Protein AF-A0A7S2ABU2-F1 (afdb_monomer_lite)

Radius of gyration: 19.81 Å; chains: 1; bounding box: 42×40×52 Å

Sequence (106 aa):
ARGWAKDFAKQFGGLKAVSEFSVGTFDQALGACTDPSVVAAVLDEQVAAFTGSSIEPFFWSWRMPYGPIFEPGWSLKHVMGKEVAKAPIPCLPPLTEAGSRAAAHV

Secondary structure (DSSP, 8-state):
--HHHHHHHHH--S-EEEEEE-S--TT-HHHHHH-HHHHHHHHHHHHHHHHTTTEEEEES-S--TT-TTTHHHH-HHHHTT-PPPPP----PPPBPTTSPBPP---

pLDDT: mean 80.72, std 14.12, range [41.09, 97.12]

Foldseek 3Di:
DDDPLQVVLVVDPDQAEDQEDWQDDPVPLVCLQPPLVSRVVSVVVVCCSQVVSNYHYDYQDCADPPPDSCRSTRHVCVSVVNDDPPPPPPPFADQDPVRDTDDDDD

Organism: NCBI:txid327968

Structure (mmCIF, N/CA/C/O backbone):
data_AF-A0A7S2AB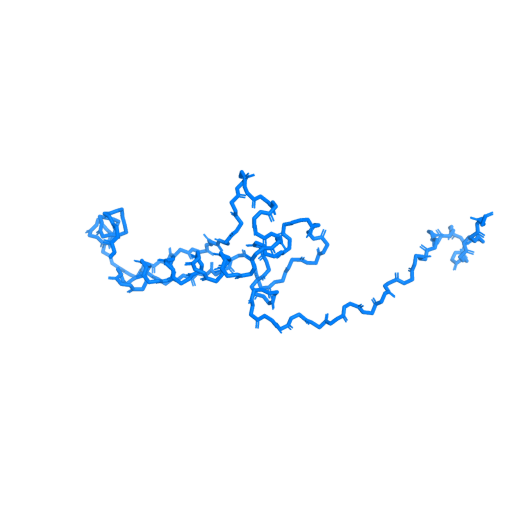U2-F1
#
_entry.id   AF-A0A7S2ABU2-F1
#
loop_
_atom_site.group_PDB
_atom_site.id
_atom_site.type_symbol
_atom_site.label_atom_id
_atom_site.label_alt_id
_atom_site.label_comp_id
_atom_site.label_asym_id
_atom_site.label_entity_id
_atom_site.label_seq_id
_atom_site.pdbx_PDB_ins_code
_atom_site.Cartn_x
_atom_site.Cartn_y
_atom_site.Cartn_z
_atom_site.occupancy
_atom_site.B_iso_or_equiv
_atom_site.auth_seq_id
_atom_site.auth_comp_id
_atom_site.auth_asym_id
_atom_site.auth_atom_id
_atom_site.pdbx_PDB_model_num
ATOM 1 N N . ALA A 1 1 ? -10.022 -11.379 11.161 1.00 50.22 1 ALA A N 1
ATOM 2 C CA . ALA A 1 1 ? -9.209 -10.241 11.647 1.00 50.22 1 ALA A CA 1
ATOM 3 C C . ALA A 1 1 ? -8.269 -10.690 12.771 1.00 50.22 1 ALA A C 1
ATOM 5 O O . ALA A 1 1 ? -8.748 -11.185 13.794 1.00 50.22 1 ALA A O 1
ATOM 6 N N . ARG A 1 2 ? -6.952 -10.582 12.527 1.00 59.03 2 ARG A N 1
ATOM 7 C CA . ARG A 1 2 ? -5.840 -10.943 13.434 1.00 59.03 2 ARG A CA 1
ATOM 8 C C . ARG A 1 2 ? -5.876 -10.086 14.718 1.00 59.03 2 ARG A C 1
ATOM 10 O O . ARG A 1 2 ? -6.501 -9.030 14.720 1.00 59.03 2 ARG A O 1
ATOM 17 N N . GLY A 1 3 ? -5.235 -10.543 15.799 1.00 80.00 3 GLY A N 1
ATOM 18 C CA . GLY A 1 3 ? -5.386 -9.977 17.155 1.00 80.00 3 GLY A CA 1
ATOM 19 C C . GLY A 1 3 ? -5.098 -8.475 17.281 1.00 80.00 3 GLY A C 1
ATOM 20 O O . GLY A 1 3 ? -5.913 -7.751 17.844 1.00 80.00 3 GLY A O 1
ATOM 21 N N . TRP A 1 4 ? -4.016 -7.987 16.663 1.00 85.12 4 TRP A N 1
ATOM 22 C CA . TRP A 1 4 ? -3.538 -6.612 16.869 1.00 85.12 4 TRP A CA 1
ATOM 23 C C . TRP A 1 4 ? -4.582 -5.531 16.529 1.00 85.12 4 TRP A C 1
ATOM 25 O O . TRP A 1 4 ? -4.761 -4.593 17.299 1.00 85.12 4 TRP A O 1
ATOM 35 N N . ALA A 1 5 ? -5.300 -5.664 15.405 1.00 83.81 5 ALA A N 1
ATOM 36 C CA . ALA A 1 5 ? -6.234 -4.637 14.932 1.00 83.81 5 ALA A CA 1
ATOM 37 C C . ALA A 1 5 ? -7.446 -4.525 15.862 1.00 83.81 5 ALA A C 1
ATOM 39 O O . ALA A 1 5 ? -7.924 -3.430 16.154 1.00 83.81 5 ALA A O 1
ATOM 40 N N . LYS A 1 6 ? -7.898 -5.667 16.395 1.00 84.88 6 LYS A N 1
ATOM 41 C CA . LYS A 1 6 ? -8.972 -5.721 17.390 1.00 84.88 6 LYS A CA 1
ATOM 42 C C . LYS A 1 6 ? -8.534 -5.105 18.712 1.00 84.88 6 LYS A C 1
ATOM 44 O O . LYS A 1 6 ? -9.316 -4.385 19.327 1.00 84.88 6 LYS A O 1
ATOM 49 N N . ASP A 1 7 ? -7.314 -5.390 19.149 1.00 87.19 7 ASP A N 1
ATOM 50 C CA . ASP A 1 7 ? -6.794 -4.871 20.413 1.00 87.19 7 ASP A CA 1
ATOM 51 C C . ASP A 1 7 ? -6.584 -3.355 20.336 1.00 87.19 7 ASP A C 1
ATOM 53 O O . ASP A 1 7 ? -7.036 -2.632 21.223 1.00 87.19 7 ASP A O 1
ATOM 57 N N . PHE A 1 8 ? -6.033 -2.858 19.224 1.00 86.06 8 PHE A N 1
ATOM 58 C CA . PHE A 1 8 ? -5.963 -1.425 18.934 1.00 86.06 8 PHE A CA 1
ATOM 59 C C . PHE A 1 8 ? -7.358 -0.783 18.921 1.00 86.06 8 PHE A C 1
ATOM 61 O O . PHE A 1 8 ? -7.601 0.213 19.603 1.00 86.06 8 PHE A O 1
ATOM 68 N N . ALA A 1 9 ? -8.311 -1.383 18.201 1.00 87.44 9 ALA A N 1
ATOM 69 C CA . ALA A 1 9 ? -9.666 -0.852 18.100 1.00 87.44 9 ALA A CA 1
ATOM 70 C C . ALA A 1 9 ? -10.386 -0.759 19.456 1.00 87.44 9 ALA A C 1
ATOM 72 O O . ALA A 1 9 ? -11.162 0.182 19.649 1.00 87.44 9 ALA A O 1
ATOM 73 N N . LYS A 1 10 ? -10.119 -1.697 20.377 1.00 88.44 10 LYS A N 1
ATOM 74 C CA . LYS A 1 10 ? -10.653 -1.703 21.750 1.00 88.44 10 LYS A CA 1
ATOM 75 C C . LYS A 1 10 ? -10.0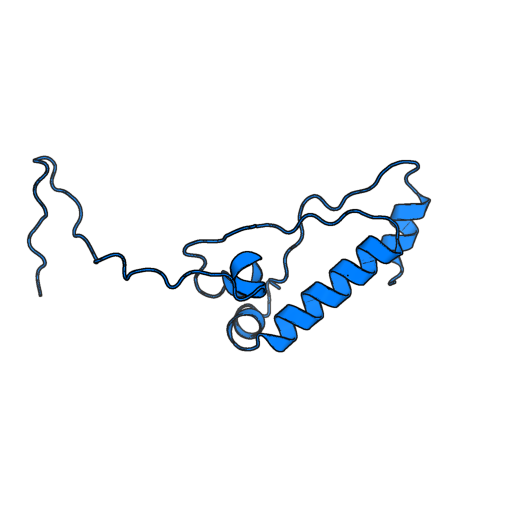17 -0.644 22.650 1.00 88.44 10 LYS A C 1
ATOM 77 O O . LYS A 1 10 ? -10.712 -0.103 23.502 1.00 88.44 10 LYS A O 1
ATOM 82 N N . GLN A 1 11 ? -8.718 -0.382 22.498 1.00 90.56 11 GLN A N 1
ATOM 83 C CA . GLN A 1 11 ? -7.988 0.544 23.371 1.00 90.56 11 GLN A CA 1
ATOM 84 C C . GLN A 1 11 ? -8.351 2.011 23.120 1.00 90.56 11 GLN A C 1
ATOM 86 O O . GLN A 1 11 ? -8.390 2.802 24.059 1.00 90.56 11 GLN A O 1
ATOM 91 N N . PHE A 1 12 ? -8.640 2.377 21.870 1.00 86.94 12 PHE A N 1
ATOM 92 C CA . PHE A 1 12 ? -8.883 3.768 21.492 1.00 86.94 12 PHE A CA 1
ATOM 93 C C . PHE A 1 12 ? -10.359 4.013 21.172 1.00 86.94 12 PHE A C 1
ATOM 95 O O . PHE A 1 12 ? -10.869 3.567 20.143 1.00 86.94 12 PHE A O 1
ATOM 102 N N . GLY A 1 13 ? -11.055 4.758 22.034 1.00 83.38 13 GLY A N 1
ATOM 103 C CA . GLY A 1 13 ? -12.391 5.279 21.736 1.00 83.38 13 GLY A CA 1
ATOM 104 C C . GLY A 1 13 ? -12.314 6.389 20.681 1.00 83.38 13 GLY A C 1
ATOM 105 O O . GLY A 1 13 ? -11.561 7.339 20.857 1.00 83.38 13 GLY A O 1
ATOM 106 N N . GLY A 1 14 ? -13.068 6.269 19.583 1.00 89.62 14 GLY A N 1
ATOM 107 C CA . GLY A 1 14 ? -13.092 7.256 18.492 1.00 89.62 14 GLY A CA 1
ATOM 108 C C . GLY A 1 14 ? -12.908 6.663 17.092 1.00 89.62 14 GLY A C 1
ATOM 109 O O . GLY A 1 14 ? -12.813 5.440 16.927 1.00 89.62 14 GLY A O 1
ATOM 110 N N . LEU A 1 15 ? -12.877 7.553 16.091 1.00 91.25 15 LEU A N 1
ATOM 111 C CA . LEU A 1 15 ? -12.535 7.218 14.706 1.00 91.25 15 LEU A CA 1
ATOM 112 C C . LEU A 1 15 ? -11.054 6.842 14.620 1.00 91.25 15 LEU A C 1
ATOM 114 O O . LEU A 1 15 ? -10.205 7.479 15.241 1.00 91.25 15 LEU A O 1
ATOM 118 N N . LYS A 1 16 ? -10.757 5.794 13.856 1.00 93.44 16 LYS A N 1
ATOM 119 C CA . LYS A 1 16 ? -9.423 5.206 13.745 1.00 93.44 16 LYS A CA 1
ATOM 120 C C . LYS A 1 16 ? -9.030 5.131 12.283 1.00 93.44 16 LYS A C 1
ATOM 122 O O . LYS A 1 16 ? -9.853 4.768 11.448 1.00 93.44 16 LYS A O 1
ATOM 127 N N . ALA A 1 17 ? -7.770 5.427 12.003 1.00 94.75 17 ALA A N 1
ATOM 128 C CA . ALA A 1 17 ? -7.211 5.316 10.671 1.00 94.75 17 ALA A CA 1
ATOM 129 C C . ALA A 1 17 ? -5.788 4.761 10.723 1.00 94.75 17 ALA A C 1
ATOM 131 O O . ALA A 1 17 ? -5.045 5.022 11.670 1.00 94.75 17 ALA A O 1
ATOM 132 N N . VAL A 1 18 ? -5.416 4.026 9.681 1.00 95.19 18 VAL A N 1
ATOM 133 C CA . VAL A 1 18 ? -4.025 3.758 9.315 1.00 95.19 18 VAL A CA 1
ATOM 134 C C . VAL A 1 18 ? -3.700 4.742 8.206 1.00 95.19 18 VAL A C 1
ATOM 136 O O . VAL A 1 18 ? -4.163 4.576 7.081 1.00 95.19 18 VAL A O 1
ATOM 139 N N . SER A 1 19 ? -2.966 5.803 8.541 1.00 95.31 19 SER A N 1
ATOM 140 C CA . SER A 1 19 ? -2.658 6.888 7.601 1.00 95.31 19 SER A CA 1
ATOM 141 C C . SER A 1 19 ? -1.720 6.458 6.476 1.00 95.31 19 SER A C 1
ATOM 143 O O . SER A 1 19 ? -1.691 7.110 5.437 1.00 95.31 19 SER A O 1
ATOM 145 N N . GLU A 1 20 ? -0.963 5.380 6.683 1.00 96.12 20 GLU A N 1
ATOM 146 C CA . GLU A 1 20 ? -0.032 4.839 5.701 1.00 96.12 20 GLU A CA 1
ATOM 147 C C . GLU A 1 20 ? 0.044 3.315 5.825 1.00 96.12 20 GLU A C 1
ATOM 149 O O . GLU A 1 20 ? 0.367 2.771 6.882 1.00 96.12 20 GLU A O 1
ATOM 154 N N . PHE A 1 21 ? -0.220 2.622 4.722 1.00 95.19 21 PHE A N 1
ATOM 155 C CA . PHE A 1 21 ? 0.169 1.227 4.523 1.00 95.19 21 PHE A CA 1
ATOM 156 C C . PHE A 1 21 ? 0.523 0.998 3.051 1.00 95.19 21 PHE A C 1
ATOM 158 O O . PHE A 1 21 ? 0.079 1.742 2.184 1.00 95.19 21 PHE A O 1
ATOM 165 N N . SER A 1 22 ? 1.302 -0.035 2.750 1.00 94.06 22 SER A N 1
ATOM 166 C CA . SER A 1 22 ? 1.595 -0.438 1.370 1.00 94.06 22 SER A CA 1
ATOM 167 C C . SER A 1 22 ? 1.565 -1.962 1.258 1.00 94.06 22 SER A C 1
ATOM 169 O O . SER A 1 22 ? 1.271 -2.659 2.232 1.00 94.06 22 SER A O 1
ATOM 171 N N . VAL A 1 23 ? 1.860 -2.491 0.075 1.00 92.06 23 VAL A N 1
ATOM 172 C CA . VAL A 1 23 ? 1.963 -3.940 -0.176 1.00 92.06 23 VAL A CA 1
ATOM 173 C C . VAL A 1 23 ? 3.403 -4.367 -0.469 1.00 92.06 23 VAL A C 1
ATOM 175 O O . VAL A 1 23 ? 3.660 -5.524 -0.787 1.00 92.06 23 VAL A O 1
ATOM 178 N N . GLY A 1 24 ? 4.361 -3.445 -0.335 1.00 85.75 24 GLY A N 1
ATOM 179 C CA . GLY A 1 24 ? 5.779 -3.761 -0.416 1.00 85.75 24 GLY A CA 1
ATOM 180 C C . GLY A 1 24 ? 6.264 -4.401 0.881 1.00 85.75 24 GLY A C 1
ATOM 181 O O . GLY A 1 24 ? 6.121 -3.814 1.953 1.00 85.75 24 GLY A O 1
ATOM 182 N N . THR A 1 25 ? 6.888 -5.572 0.790 1.00 74.19 25 THR A N 1
ATOM 183 C CA . THR A 1 25 ? 7.605 -6.186 1.912 1.00 74.19 25 THR A CA 1
ATOM 184 C C . THR A 1 25 ? 9.110 -6.059 1.677 1.00 74.19 25 THR A C 1
ATOM 186 O O . THR A 1 25 ? 9.601 -6.238 0.562 1.00 74.19 25 THR A O 1
ATOM 189 N N . PHE A 1 26 ? 9.851 -5.676 2.720 1.00 63.91 26 PHE A N 1
ATOM 190 C CA . PHE A 1 26 ? 11.285 -5.366 2.632 1.00 63.91 26 PHE A CA 1
ATOM 191 C C . PHE A 1 26 ? 12.125 -6.542 2.101 1.00 63.91 26 PHE A C 1
ATOM 193 O O . PHE A 1 26 ? 13.102 -6.335 1.386 1.00 63.91 26 PHE A O 1
ATOM 200 N N . ASP A 1 27 ? 11.730 -7.773 2.418 1.00 66.00 27 ASP A N 1
ATOM 201 C CA . ASP A 1 27 ? 12.437 -9.013 2.093 1.00 66.00 27 ASP A CA 1
ATOM 202 C C . ASP A 1 27 ? 12.020 -9.647 0.752 1.00 66.00 27 ASP A C 1
ATOM 204 O O . ASP A 1 27 ? 12.756 -10.476 0.220 1.00 66.00 27 ASP A O 1
ATOM 208 N N . GLN A 1 28 ? 10.876 -9.253 0.175 1.00 63.91 28 GLN A N 1
ATOM 209 C CA . GLN A 1 28 ? 10.336 -9.814 -1.076 1.00 63.91 28 GLN A CA 1
ATOM 210 C C . GLN A 1 28 ? 10.084 -8.730 -2.125 1.00 63.91 28 GLN A C 1
ATOM 212 O O . GLN A 1 28 ? 9.068 -8.740 -2.820 1.00 63.91 28 GLN A O 1
ATOM 217 N N . ALA A 1 29 ? 11.032 -7.808 -2.299 1.00 69.44 29 ALA A N 1
ATOM 218 C CA . ALA A 1 29 ? 10.959 -6.832 -3.388 1.00 69.44 29 ALA A CA 1
ATOM 219 C C . ALA A 1 29 ? 10.804 -7.516 -4.762 1.00 69.44 29 ALA A C 1
ATOM 221 O O . ALA A 1 29 ? 10.093 -7.018 -5.630 1.00 69.44 29 ALA A O 1
ATOM 222 N N . LEU A 1 30 ? 11.406 -8.701 -4.936 1.00 68.75 30 LEU A N 1
ATOM 223 C CA . LEU A 1 30 ? 11.191 -9.538 -6.117 1.00 68.75 30 LEU A CA 1
ATOM 224 C C . LEU A 1 30 ? 9.764 -10.083 -6.178 1.00 68.75 30 LEU A C 1
ATOM 226 O O . LEU A 1 30 ? 9.135 -9.922 -7.210 1.00 68.75 30 LEU A O 1
ATOM 230 N N . GLY A 1 31 ? 9.226 -10.645 -5.092 1.00 66.62 31 GLY A N 1
ATOM 231 C CA . GLY A 1 31 ? 7.857 -11.172 -5.058 1.00 66.62 31 GLY A CA 1
ATOM 232 C C . GLY A 1 31 ? 6.801 -10.117 -5.393 1.00 66.62 31 GLY A C 1
ATOM 233 O O . GLY A 1 31 ? 5.943 -10.361 -6.238 1.00 66.62 31 GLY A O 1
ATOM 234 N N . ALA A 1 32 ? 6.921 -8.915 -4.818 1.00 67.69 32 ALA A N 1
ATOM 235 C CA . ALA A 1 32 ? 6.048 -7.791 -5.157 1.00 67.69 32 ALA A CA 1
ATOM 236 C C . ALA A 1 32 ? 6.195 -7.353 -6.628 1.00 67.69 32 ALA A C 1
ATOM 238 O O . ALA A 1 32 ? 5.230 -6.899 -7.234 1.00 67.69 32 ALA A O 1
ATOM 239 N N . CYS A 1 33 ? 7.387 -7.501 -7.212 1.00 66.38 33 CYS A N 1
ATOM 240 C CA . CYS A 1 33 ? 7.672 -7.142 -8.600 1.00 66.38 33 CYS A CA 1
ATOM 241 C C . CYS A 1 33 ? 7.214 -8.201 -9.617 1.00 66.38 33 CYS A C 1
ATOM 243 O O . CYS A 1 33 ? 6.766 -7.855 -10.710 1.00 66.38 33 CYS A O 1
ATOM 245 N N . THR A 1 34 ? 7.334 -9.486 -9.285 1.00 71.19 34 THR A N 1
ATOM 246 C CA . THR A 1 34 ? 7.177 -10.585 -10.247 1.00 71.19 34 THR A CA 1
ATOM 247 C C . THR A 1 34 ? 5.819 -11.267 -10.196 1.00 71.19 34 THR A C 1
ATOM 249 O O . THR A 1 34 ? 5.448 -11.905 -11.179 1.00 71.19 34 THR A O 1
ATOM 252 N N . ASP A 1 35 ? 5.091 -11.168 -9.080 1.00 83.44 35 ASP A N 1
ATOM 253 C CA . ASP A 1 35 ? 3.813 -11.857 -8.909 1.00 83.44 35 ASP A CA 1
ATOM 254 C C . ASP A 1 35 ? 2.688 -10.894 -8.480 1.00 83.44 35 ASP A C 1
ATOM 256 O O . ASP A 1 35 ? 2.523 -10.599 -7.291 1.00 83.44 35 ASP A O 1
ATOM 260 N N . PRO A 1 36 ? 1.858 -10.419 -9.428 1.00 82.81 36 PRO A N 1
ATOM 261 C CA . PRO A 1 36 ? 0.743 -9.532 -9.108 1.00 82.81 36 PRO A CA 1
ATOM 262 C C . PRO A 1 36 ? -0.325 -10.201 -8.226 1.00 82.81 36 PRO A C 1
ATOM 264 O O . PRO A 1 36 ? -1.078 -9.493 -7.555 1.00 82.81 36 PRO A O 1
ATOM 267 N N . SER A 1 37 ? -0.401 -11.538 -8.184 1.00 85.75 37 SER A N 1
ATOM 268 C CA . SER A 1 37 ? -1.368 -12.245 -7.335 1.00 85.75 37 SER A CA 1
ATOM 269 C C . SER A 1 37 ? -1.007 -12.148 -5.851 1.00 85.75 37 SER A C 1
ATOM 271 O O . SER A 1 37 ? -1.892 -11.973 -5.012 1.00 85.75 37 SER A O 1
ATOM 273 N N . VAL A 1 38 ? 0.291 -12.160 -5.527 1.00 85.12 38 VAL A N 1
ATOM 274 C CA . VAL A 1 38 ? 0.789 -11.944 -4.161 1.00 85.12 38 VAL A CA 1
ATOM 275 C C . VAL A 1 38 ? 0.451 -10.531 -3.702 1.00 85.12 38 VAL A C 1
ATOM 277 O O . VAL A 1 38 ? -0.076 -10.342 -2.607 1.00 85.12 38 VAL A O 1
ATOM 280 N N . VAL A 1 39 ? 0.698 -9.541 -4.558 1.00 86.88 39 VAL A N 1
ATOM 281 C CA . VAL A 1 39 ? 0.402 -8.130 -4.279 1.00 86.88 39 VAL A CA 1
ATOM 282 C C . VAL A 1 39 ? -1.091 -7.919 -4.007 1.00 86.88 39 VAL A C 1
ATOM 284 O O . VAL A 1 39 ? -1.450 -7.262 -3.027 1.00 86.88 39 VAL A O 1
ATOM 287 N N . ALA A 1 40 ? -1.958 -8.517 -4.828 1.00 88.94 40 ALA A N 1
ATOM 288 C CA . ALA A 1 40 ? -3.405 -8.468 -4.636 1.00 88.94 40 ALA A CA 1
ATOM 289 C C . ALA A 1 40 ? -3.831 -9.124 -3.312 1.00 88.94 40 ALA A C 1
ATOM 291 O O . ALA A 1 40 ? -4.545 -8.507 -2.525 1.00 88.94 40 ALA A O 1
ATOM 292 N N . ALA A 1 41 ? -3.325 -10.323 -3.010 1.00 90.31 41 ALA A N 1
ATOM 293 C CA . ALA A 1 41 ? -3.647 -11.022 -1.766 1.00 90.31 41 ALA A CA 1
ATOM 294 C C . ALA A 1 41 ? -3.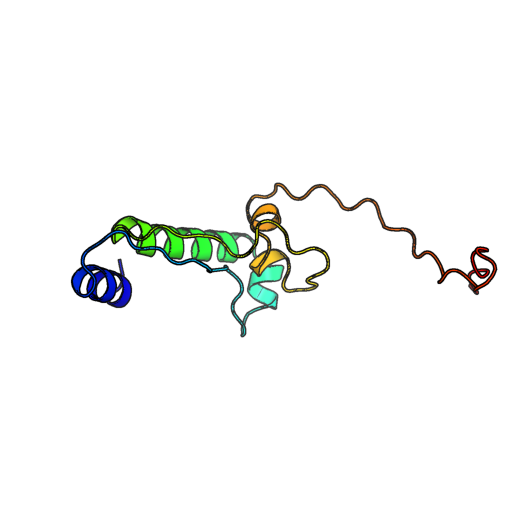211 -10.232 -0.517 1.00 90.31 41 ALA A C 1
ATOM 296 O O . ALA A 1 41 ? -3.947 -10.159 0.467 1.00 90.31 41 ALA A O 1
ATOM 297 N N . VAL A 1 42 ? -2.031 -9.601 -0.548 1.00 90.75 42 VAL A N 1
ATOM 298 C CA . VAL A 1 42 ? -1.540 -8.764 0.560 1.00 90.75 42 VAL A CA 1
ATOM 299 C C . VAL A 1 42 ? -2.396 -7.506 0.729 1.00 90.75 42 VAL A C 1
ATOM 301 O O . VAL A 1 42 ? -2.645 -7.094 1.866 1.00 90.75 42 VAL A O 1
ATOM 304 N N . LEU A 1 43 ? -2.858 -6.896 -0.368 1.00 93.06 43 LEU A N 1
ATOM 305 C CA . LEU A 1 43 ? -3.786 -5.767 -0.307 1.00 93.06 43 LEU A CA 1
ATOM 306 C C . LEU A 1 43 ? -5.106 -6.180 0.355 1.00 93.06 43 LEU A C 1
ATOM 308 O O . LEU A 1 43 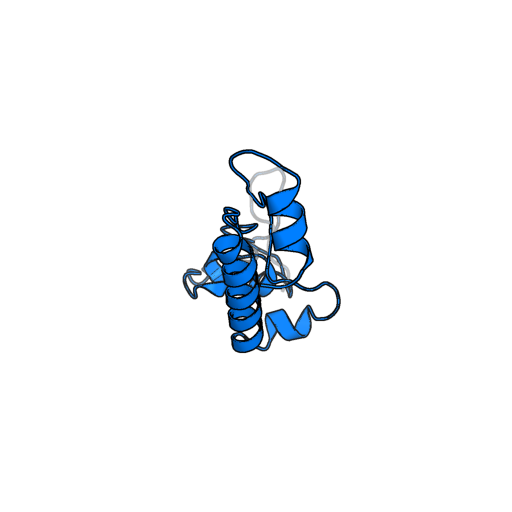? -5.526 -5.544 1.324 1.00 93.06 43 LEU A O 1
ATOM 312 N N . ASP A 1 44 ? -5.717 -7.260 -0.132 1.00 94.38 44 ASP A N 1
ATOM 313 C CA . ASP A 1 44 ? -7.021 -7.741 0.328 1.00 94.38 44 ASP A CA 1
ATOM 314 C C . ASP A 1 44 ? -6.997 -8.111 1.815 1.00 94.38 44 ASP A C 1
ATOM 316 O O . ASP A 1 44 ? -7.861 -7.685 2.585 1.00 94.38 44 ASP A O 1
ATOM 320 N N . GLU A 1 45 ? -5.965 -8.832 2.258 1.00 94.25 45 GLU A N 1
ATOM 321 C CA . GLU A 1 45 ? -5.810 -9.236 3.658 1.00 94.25 45 GLU A CA 1
ATOM 322 C C . GLU A 1 45 ? -5.636 -8.038 4.604 1.00 94.25 45 GLU A C 1
ATOM 324 O O . GLU A 1 45 ? -6.202 -8.020 5.705 1.00 94.25 45 GLU A O 1
ATOM 329 N N . GLN A 1 46 ? -4.872 -7.020 4.192 1.00 94.38 46 GLN A N 1
ATOM 330 C CA . GLN A 1 46 ? -4.696 -5.798 4.979 1.00 94.38 46 GLN A CA 1
ATOM 331 C C . GLN A 1 46 ? -6.001 -5.004 5.064 1.00 94.38 46 GLN A C 1
ATOM 333 O O . GLN A 1 46 ? -6.455 -4.689 6.168 1.00 94.38 46 GLN A O 1
ATOM 338 N N . VAL A 1 47 ? -6.652 -4.750 3.925 1.00 95.19 47 VAL A N 1
ATOM 339 C CA . VAL A 1 47 ? -7.930 -4.024 3.871 1.00 95.19 47 VAL A CA 1
ATOM 340 C C . VAL A 1 47 ? -8.993 -4.742 4.703 1.00 95.19 47 VAL A C 1
ATOM 342 O O . VAL A 1 47 ? -9.669 -4.097 5.508 1.00 95.19 47 VAL A O 1
ATOM 345 N N . ALA A 1 48 ? -9.100 -6.069 4.603 1.00 95.56 48 ALA A N 1
ATOM 346 C CA . ALA A 1 48 ? -10.041 -6.857 5.398 1.00 95.56 48 ALA A CA 1
ATOM 347 C C . ALA A 1 48 ? -9.745 -6.782 6.908 1.00 95.56 48 ALA A C 1
ATOM 349 O O . ALA A 1 48 ? -10.668 -6.735 7.728 1.00 95.56 48 ALA A O 1
ATOM 350 N N . ALA A 1 49 ? -8.469 -6.748 7.306 1.00 93.81 49 ALA A N 1
ATOM 351 C CA . ALA A 1 49 ? -8.087 -6.612 8.710 1.00 93.81 49 ALA A CA 1
ATOM 352 C C . ALA A 1 49 ? -8.440 -5.230 9.291 1.00 93.81 49 ALA A C 1
ATOM 354 O O . ALA A 1 49 ? -8.951 -5.162 10.417 1.00 93.81 49 ALA A O 1
ATOM 355 N N . PHE A 1 50 ? -8.191 -4.159 8.531 1.00 94.69 50 PHE A N 1
ATOM 356 C CA . PHE A 1 50 ? -8.479 -2.783 8.940 1.00 94.69 50 PHE A CA 1
ATOM 357 C C . PHE A 1 50 ? -9.988 -2.518 8.992 1.00 94.69 50 PHE A C 1
ATOM 359 O O . PHE A 1 50 ? -10.531 -2.194 10.052 1.00 94.69 50 PHE A O 1
ATOM 366 N N . THR A 1 51 ? -10.686 -2.760 7.882 1.00 94.06 51 THR A N 1
ATOM 367 C CA . THR A 1 51 ? -12.132 -2.511 7.760 1.00 94.06 51 THR A CA 1
ATOM 368 C C . THR A 1 51 ? -12.949 -3.382 8.714 1.00 94.06 51 THR A C 1
ATOM 370 O O . THR A 1 51 ? -13.866 -2.888 9.367 1.00 94.06 51 THR A O 1
ATOM 373 N N . GLY A 1 52 ? -12.554 -4.647 8.912 1.00 93.44 52 GLY A N 1
ATOM 374 C CA . GLY A 1 52 ? -13.169 -5.548 9.891 1.00 93.44 52 GLY A CA 1
ATOM 375 C C . GLY A 1 52 ? -12.988 -5.128 11.357 1.00 93.44 52 GLY A C 1
ATOM 376 O O . GLY A 1 52 ? -13.600 -5.730 12.240 1.00 93.44 52 GLY A O 1
ATOM 377 N N . SER A 1 53 ? -12.158 -4.117 11.624 1.00 93.00 53 SER A N 1
ATOM 378 C CA . SER A 1 53 ? -11.933 -3.533 12.954 1.00 93.00 53 SER A CA 1
ATOM 379 C C . SER A 1 53 ? -12.368 -2.061 13.033 1.00 93.00 53 SER A C 1
ATOM 381 O O . SER A 1 53 ? -12.004 -1.370 13.986 1.00 93.00 53 SER A O 1
ATOM 383 N N . SER A 1 54 ? -13.130 -1.576 12.045 1.00 93.50 54 SER A N 1
ATOM 384 C CA . SER A 1 54 ? -13.537 -0.169 11.914 1.00 93.50 54 SER A CA 1
ATOM 385 C C . SER A 1 54 ? -12.349 0.806 11.907 1.00 93.50 54 SER A C 1
ATOM 387 O O . SER A 1 54 ? -12.385 1.850 12.562 1.00 93.50 54 SER A O 1
ATOM 389 N N . ILE A 1 55 ? -11.277 0.436 11.201 1.00 94.88 55 ILE A N 1
ATOM 390 C CA . ILE A 1 55 ? -10.085 1.259 10.979 1.00 94.88 55 ILE A CA 1
ATOM 391 C C . ILE A 1 55 ? -10.051 1.646 9.499 1.00 94.88 55 ILE A C 1
ATOM 393 O O . ILE A 1 55 ? -10.048 0.764 8.642 1.00 94.88 55 ILE A O 1
ATOM 397 N N . GLU A 1 56 ? -10.009 2.945 9.208 1.00 96.38 56 GLU A N 1
ATOM 398 C CA . GLU A 1 56 ? -9.941 3.473 7.841 1.00 96.38 56 GLU A CA 1
ATOM 399 C C . GLU A 1 56 ? -8.511 3.360 7.278 1.00 96.38 56 GLU A C 1
ATOM 401 O O . GLU A 1 56 ? -7.584 3.910 7.881 1.00 96.38 56 GLU A O 1
ATOM 406 N N . PRO A 1 57 ? -8.286 2.665 6.152 1.00 96.19 57 PRO A N 1
ATOM 407 C CA . PRO A 1 57 ? -6.944 2.476 5.620 1.00 96.19 57 PRO A CA 1
ATOM 408 C C . PRO A 1 57 ? -6.612 3.447 4.475 1.00 96.19 57 PRO A C 1
ATOM 410 O O . PRO A 1 57 ? -7.299 3.491 3.458 1.00 96.19 57 PRO A O 1
ATOM 413 N N . PHE A 1 58 ? -5.493 4.165 4.592 1.00 97.12 58 PHE A N 1
ATOM 414 C CA . PHE A 1 58 ? -4.966 5.052 3.551 1.00 97.12 58 PHE A CA 1
ATOM 415 C C . PHE A 1 58 ? -3.703 4.451 2.931 1.00 97.12 58 PHE A C 1
ATOM 417 O O . PHE A 1 58 ? -2.661 4.327 3.576 1.00 97.12 58 PHE A O 1
ATOM 424 N N . PHE A 1 59 ? -3.804 4.046 1.664 1.00 96.38 59 PHE A N 1
ATOM 425 C CA . PHE A 1 59 ? -2.682 3.435 0.960 1.00 96.38 59 PHE A CA 1
ATOM 426 C C . PHE A 1 59 ? -1.614 4.485 0.640 1.00 96.38 59 PHE A C 1
ATOM 428 O O . PHE A 1 59 ? -1.881 5.494 -0.021 1.00 96.38 59 PHE A O 1
ATOM 435 N N . TRP A 1 60 ? -0.382 4.193 1.039 1.00 93.94 60 TRP A N 1
ATOM 436 C CA . TRP A 1 60 ? 0.810 4.922 0.658 1.00 93.94 60 TRP A CA 1
ATOM 437 C C . TRP A 1 60 ? 1.529 4.200 -0.495 1.00 93.94 60 TRP A C 1
ATOM 439 O O . TRP A 1 60 ? 2.102 3.130 -0.310 1.00 93.94 60 TRP A O 1
ATOM 449 N N . SER A 1 61 ? 1.540 4.734 -1.712 1.00 93.06 61 SER A N 1
ATOM 450 C CA . SER A 1 61 ? 0.979 6.005 -2.179 1.00 93.06 61 SER A CA 1
ATOM 451 C C . SER A 1 61 ? 0.043 5.801 -3.370 1.00 93.06 61 SER A C 1
ATOM 453 O O . SER A 1 61 ? -0.073 4.709 -3.926 1.00 93.06 61 SER A O 1
ATOM 455 N N . TRP A 1 62 ? -0.621 6.875 -3.809 1.00 92.38 62 TRP A N 1
ATOM 456 C CA . TRP A 1 62 ? -1.383 6.836 -5.058 1.00 92.38 62 TRP A CA 1
ATOM 457 C C . TRP A 1 62 ? -0.499 6.448 -6.251 1.00 92.38 62 TRP A C 1
ATOM 459 O O . TRP A 1 62 ? -0.905 5.643 -7.086 1.00 92.38 62 TRP A O 1
ATOM 469 N N . ARG A 1 63 ? 0.713 7.008 -6.331 1.00 91.69 63 ARG A N 1
ATOM 470 C CA . ARG A 1 63 ? 1.659 6.772 -7.424 1.00 91.69 63 ARG A CA 1
ATOM 471 C C . ARG A 1 63 ? 3.097 6.854 -6.922 1.00 91.69 63 ARG A C 1
ATOM 473 O O . ARG A 1 63 ? 3.457 7.832 -6.270 1.00 91.69 63 ARG A O 1
ATOM 480 N N . MET A 1 64 ? 3.930 5.895 -7.327 1.00 87.75 64 MET A N 1
ATOM 481 C CA . MET A 1 64 ? 5.367 5.867 -7.027 1.00 87.75 64 MET A CA 1
ATOM 482 C C . MET A 1 64 ? 6.199 5.883 -8.320 1.00 87.75 64 MET A C 1
ATOM 484 O O . MET A 1 64 ? 6.710 4.844 -8.744 1.00 87.75 64 MET A O 1
ATOM 488 N N . PRO A 1 65 ? 6.313 7.037 -9.006 1.00 77.50 65 PRO A N 1
ATOM 489 C CA . PRO A 1 65 ? 7.096 7.094 -10.228 1.00 77.50 65 PRO A CA 1
ATOM 490 C C . PRO A 1 65 ? 8.571 6.824 -9.900 1.00 77.50 65 PRO A C 1
ATOM 492 O O . PRO A 1 65 ? 9.123 7.409 -8.975 1.00 77.50 65 PRO A O 1
ATOM 495 N N . TYR A 1 66 ? 9.203 5.953 -10.690 1.00 79.38 66 TYR A N 1
ATOM 496 C CA . TYR A 1 66 ? 10.637 5.630 -10.613 1.00 79.38 66 TYR A CA 1
ATOM 497 C C . TYR A 1 66 ? 11.066 4.777 -9.411 1.00 79.38 66 TYR A C 1
ATOM 499 O O . TYR A 1 66 ? 12.261 4.676 -9.156 1.00 79.38 66 TYR A O 1
ATOM 507 N N . GLY A 1 67 ? 10.139 4.133 -8.696 1.00 77.19 67 GLY A N 1
ATOM 508 C CA . GLY A 1 67 ? 10.492 3.114 -7.703 1.00 77.19 67 GLY A CA 1
ATOM 509 C C . GLY A 1 67 ? 10.827 1.796 -8.407 1.00 77.19 67 GLY A C 1
ATOM 510 O O . GLY A 1 67 ? 9.899 1.126 -8.803 1.00 77.19 67 GLY A O 1
ATOM 511 N N . PRO A 1 68 ? 12.082 1.360 -8.591 1.00 81.75 68 PRO A N 1
ATOM 512 C CA . PRO A 1 68 ? 12.425 0.325 -9.578 1.00 81.75 68 PRO A CA 1
ATOM 513 C C . PRO A 1 68 ? 11.690 -1.012 -9.362 1.00 81.75 68 PRO A C 1
ATOM 515 O O . PRO A 1 68 ? 10.646 -1.266 -9.947 1.00 81.75 68 PRO A O 1
ATOM 518 N N . ILE A 1 69 ? 12.198 -1.854 -8.466 1.00 83.44 69 ILE A N 1
ATOM 519 C CA . ILE A 1 69 ? 11.544 -3.105 -8.055 1.00 83.44 69 ILE A CA 1
ATOM 520 C C . ILE A 1 69 ? 10.445 -2.869 -7.006 1.00 83.44 69 ILE A C 1
ATOM 522 O O . ILE A 1 69 ? 9.730 -3.789 -6.635 1.00 83.44 69 ILE A O 1
ATOM 526 N N . PHE A 1 70 ? 10.315 -1.632 -6.516 1.00 85.25 70 PHE A N 1
ATOM 527 C CA . PHE A 1 70 ? 9.419 -1.264 -5.418 1.00 85.25 70 PHE A CA 1
ATOM 528 C C . PHE A 1 70 ? 8.116 -0.593 -5.885 1.00 85.25 70 PHE A C 1
ATOM 530 O O . PHE A 1 70 ? 7.156 -0.565 -5.119 1.00 85.25 70 PHE A O 1
ATOM 537 N N . GLU A 1 71 ? 8.039 -0.069 -7.118 1.00 87.00 71 GLU A N 1
ATOM 538 C CA . GLU A 1 71 ? 6.827 0.564 -7.680 1.00 87.00 71 GLU A CA 1
ATOM 539 C C . GLU A 1 71 ? 5.604 -0.359 -7.594 1.00 87.00 71 GLU A C 1
ATOM 541 O O . GLU A 1 71 ? 4.566 0.126 -7.141 1.00 87.00 71 GLU A O 1
ATOM 546 N N . PRO A 1 72 ? 5.703 -1.671 -7.881 1.00 87.31 72 PRO A N 1
ATOM 547 C CA . PRO A 1 72 ? 4.575 -2.588 -7.709 1.00 87.31 72 PRO A CA 1
ATOM 548 C C . PRO A 1 72 ? 4.070 -2.700 -6.263 1.00 87.31 72 PRO A C 1
ATOM 550 O O . PRO A 1 72 ? 2.878 -2.880 -6.039 1.00 87.31 72 PRO A O 1
ATOM 553 N N . GLY A 1 73 ? 4.959 -2.543 -5.278 1.00 89.88 73 GLY A N 1
ATOM 554 C CA . GLY A 1 73 ? 4.622 -2.607 -3.855 1.00 89.88 73 GLY A CA 1
ATOM 555 C C . GLY A 1 73 ? 4.059 -1.303 -3.281 1.00 89.88 73 GLY A C 1
ATOM 556 O O . GLY A 1 73 ? 3.328 -1.319 -2.289 1.00 89.88 73 GLY A O 1
ATOM 557 N N . TRP A 1 74 ? 4.449 -0.163 -3.855 1.00 91.75 74 TRP A N 1
ATOM 558 C CA . TRP A 1 74 ? 4.249 1.167 -3.260 1.00 91.75 74 TRP A CA 1
ATOM 559 C C . TRP A 1 74 ? 3.350 2.092 -4.092 1.00 91.75 74 TRP A C 1
ATOM 561 O O . TRP A 1 74 ? 3.032 3.193 -3.649 1.00 91.75 74 TRP A O 1
ATOM 571 N N . SER A 1 75 ? 2.938 1.685 -5.295 1.00 92.19 75 SER A N 1
ATOM 572 C CA . SER A 1 75 ? 2.055 2.461 -6.173 1.00 92.19 75 SER A CA 1
ATOM 573 C C . SER A 1 75 ? 0.678 1.807 -6.255 1.00 92.19 75 SER A C 1
ATOM 575 O O . SER A 1 75 ? 0.497 0.850 -7.007 1.00 92.19 75 SER A O 1
ATOM 577 N N . LEU A 1 76 ? -0.327 2.346 -5.555 1.00 93.00 76 LEU A N 1
ATOM 578 C CA . LEU A 1 76 ? -1.703 1.833 -5.636 1.00 93.00 76 LEU A CA 1
ATOM 579 C C . LEU A 1 76 ? -2.205 1.819 -7.080 1.00 93.00 76 LEU A C 1
ATOM 581 O O . LEU A 1 76 ? -2.845 0.870 -7.526 1.00 93.00 76 LEU A O 1
ATOM 585 N N . LYS A 1 77 ? -1.878 2.864 -7.841 1.00 91.44 77 LYS A N 1
ATOM 586 C CA . LYS A 1 77 ? -2.242 2.962 -9.251 1.00 91.44 77 LYS A CA 1
ATOM 587 C C . LYS A 1 77 ? -1.650 1.821 -10.089 1.00 91.44 77 LYS A C 1
ATOM 589 O O . LYS A 1 77 ? -2.334 1.340 -10.992 1.00 91.44 77 LYS A O 1
ATOM 594 N N . HIS A 1 78 ? -0.436 1.363 -9.770 1.00 88.69 78 HIS A N 1
ATOM 595 C CA . HIS A 1 78 ? 0.158 0.172 -10.384 1.00 88.69 78 HIS A CA 1
ATOM 596 C C . HIS A 1 78 ? -0.592 -1.096 -9.965 1.00 88.69 78 HIS A C 1
ATOM 598 O O . HIS A 1 78 ? -1.027 -1.846 -10.834 1.00 88.69 78 HIS A O 1
ATOM 604 N N . VAL A 1 79 ? -0.822 -1.283 -8.658 1.00 88.88 79 VAL A N 1
ATOM 605 C CA . VAL A 1 79 ? -1.555 -2.438 -8.102 1.00 88.88 79 VAL A CA 1
ATOM 606 C C . VAL A 1 79 ? -2.942 -2.590 -8.736 1.00 88.88 79 VAL A C 1
ATOM 608 O O . VAL A 1 79 ? -3.371 -3.692 -9.056 1.00 88.88 79 VAL A O 1
ATOM 611 N N . MET A 1 80 ? -3.634 -1.478 -8.985 1.00 89.38 80 MET A N 1
ATOM 612 C CA . MET A 1 80 ? -4.964 -1.464 -9.603 1.00 89.38 80 MET A CA 1
ATOM 613 C C . MET A 1 80 ? -4.950 -1.645 -11.133 1.00 89.38 80 MET A C 1
ATOM 615 O O . MET A 1 80 ? -6.007 -1.542 -11.758 1.00 89.38 80 MET A O 1
ATOM 619 N N . GLY A 1 81 ? -3.783 -1.821 -11.762 1.00 87.69 81 GLY A N 1
ATOM 620 C CA . GLY A 1 81 ? -3.657 -1.886 -13.222 1.00 87.69 81 GLY A CA 1
ATOM 621 C C . GLY A 1 81 ? -4.052 -0.582 -13.928 1.00 87.69 81 GLY A C 1
ATOM 622 O O . GLY A 1 81 ? -4.438 -0.593 -15.094 1.00 87.69 81 GLY A O 1
ATOM 623 N N . LYS A 1 82 ? -3.996 0.552 -13.218 1.00 88.38 82 LYS A N 1
ATOM 624 C CA . LYS A 1 82 ? -4.387 1.879 -13.722 1.00 88.38 82 LYS A CA 1
ATOM 625 C C . LYS A 1 82 ? -3.194 2.741 -14.116 1.00 88.38 82 LYS A C 1
ATOM 627 O O . LYS A 1 82 ? -3.376 3.919 -14.440 1.00 88.38 82 LYS A O 1
ATOM 632 N N . GLU A 1 83 ? -1.972 2.212 -14.052 1.00 84.31 83 GLU A N 1
ATOM 633 C CA . GLU A 1 83 ? -0.796 2.954 -14.493 1.00 84.31 83 GLU A CA 1
ATOM 634 C C . GLU A 1 83 ? -0.876 3.172 -16.006 1.00 84.31 83 GLU A C 1
ATOM 636 O O . GLU A 1 83 ? -1.079 2.248 -16.788 1.00 84.31 83 GLU A O 1
ATOM 641 N N . VAL A 1 84 ? -0.745 4.429 -16.420 1.00 77.62 84 VAL A N 1
ATOM 642 C CA . VAL A 1 84 ? -0.660 4.759 -17.840 1.00 77.62 84 VAL A CA 1
ATOM 643 C C . VAL A 1 84 ? 0.763 4.437 -18.262 1.00 77.62 84 VAL A C 1
ATOM 645 O O . VAL A 1 84 ? 1.697 4.865 -17.578 1.00 77.62 84 VAL A O 1
ATOM 648 N N . ALA A 1 85 ? 0.925 3.702 -19.365 1.00 67.50 85 ALA A N 1
ATOM 649 C CA . ALA A 1 85 ? 2.237 3.408 -19.925 1.00 67.50 85 ALA A CA 1
ATOM 650 C C . ALA A 1 85 ? 3.065 4.700 -19.974 1.00 67.50 85 ALA A C 1
ATOM 652 O O . ALA A 1 85 ? 2.639 5.701 -20.560 1.00 67.50 85 ALA A O 1
ATOM 653 N N . LYS A 1 86 ? 4.222 4.702 -19.300 1.00 63.72 86 LYS A N 1
ATOM 654 C CA . LYS A 1 86 ? 5.150 5.830 -19.374 1.00 63.72 86 LYS A CA 1
ATOM 655 C C . LYS A 1 86 ? 5.520 5.958 -20.850 1.00 63.72 86 LYS A C 1
ATOM 657 O O . LYS A 1 86 ? 6.096 5.030 -21.412 1.00 63.72 86 LYS A O 1
ATOM 662 N N . ALA A 1 87 ? 5.186 7.087 -21.481 1.00 58.28 87 ALA A N 1
ATOM 663 C CA . ALA A 1 87 ? 5.889 7.463 -22.699 1.00 58.28 87 ALA A CA 1
ATOM 664 C C . ALA A 1 87 ? 7.381 7.396 -22.343 1.00 58.28 87 ALA A C 1
ATOM 666 O O . ALA A 1 87 ? 7.737 7.927 -21.281 1.00 58.28 87 ALA A O 1
ATOM 667 N N . PRO A 1 88 ? 8.226 6.693 -23.118 1.00 56.72 88 PRO A N 1
ATOM 668 C CA . PRO A 1 88 ? 9.645 6.636 -22.819 1.00 56.72 88 PRO A CA 1
ATOM 669 C C . PRO A 1 88 ? 10.115 8.078 -22.688 1.00 56.72 88 PRO A C 1
ATOM 671 O O . PRO A 1 88 ? 10.019 8.845 -23.644 1.00 56.72 88 PRO A O 1
ATOM 674 N N . ILE A 1 89 ? 10.517 8.475 -21.477 1.00 57.31 89 ILE A N 1
ATOM 675 C CA . ILE A 1 89 ? 11.154 9.769 -21.283 1.00 57.31 89 ILE A CA 1
ATOM 676 C C . ILE A 1 89 ? 12.424 9.631 -22.111 1.00 57.31 89 ILE A C 1
ATOM 678 O O . ILE A 1 89 ? 13.238 8.765 -21.776 1.00 57.31 89 ILE A O 1
ATOM 682 N N . PRO A 1 90 ? 12.577 10.366 -23.229 1.00 59.44 90 PRO A N 1
ATOM 683 C CA . PRO A 1 90 ? 13.807 10.267 -23.988 1.00 59.44 90 PRO A CA 1
ATOM 684 C C . PRO A 1 90 ? 14.933 10.570 -23.005 1.00 59.44 90 PRO A C 1
ATOM 686 O O . PRO A 1 90 ? 14.793 11.488 -22.195 1.00 59.44 90 PRO A O 1
ATOM 689 N N . CYS A 1 91 ? 16.002 9.771 -23.016 1.00 58.41 91 CYS A N 1
ATOM 690 C CA . CYS A 1 91 ? 17.219 10.092 -22.282 1.00 58.41 91 CYS A CA 1
ATOM 691 C C . CYS A 1 91 ? 17.726 11.421 -22.842 1.00 58.41 91 CYS A C 1
ATOM 693 O O . CYS A 1 91 ? 18.461 11.461 -23.825 1.00 58.41 91 CYS A O 1
ATOM 695 N N . LEU A 1 92 ? 17.221 12.521 -22.289 1.00 64.19 92 LEU A N 1
ATOM 696 C CA . LEU A 1 92 ? 17.631 13.845 -22.676 1.00 64.19 92 LEU A CA 1
ATOM 697 C C . LEU A 1 92 ? 18.956 14.076 -21.968 1.00 64.19 92 LEU A C 1
ATOM 699 O O . LEU A 1 92 ? 18.997 13.987 -20.738 1.00 64.19 92 LEU A O 1
ATOM 703 N N . PRO A 1 93 ? 20.036 14.334 -22.717 1.00 63.06 93 PRO A N 1
ATOM 704 C CA . PRO A 1 93 ? 21.285 14.719 -22.096 1.00 63.06 93 PRO A CA 1
ATOM 705 C C . PRO A 1 93 ? 21.043 15.970 -21.236 1.00 63.06 93 PRO A C 1
ATOM 707 O O . PRO A 1 93 ? 20.152 16.770 -21.564 1.00 63.06 93 PRO A O 1
ATOM 710 N N . PRO A 1 94 ? 21.796 16.139 -20.134 1.00 64.44 94 PRO A N 1
ATOM 711 C CA . PRO A 1 94 ? 21.679 17.321 -19.295 1.00 64.44 94 PRO A CA 1
ATOM 712 C C . PRO A 1 94 ? 21.782 18.586 -20.155 1.00 64.44 94 PRO A C 1
ATOM 714 O O . PRO A 1 94 ? 22.559 18.655 -21.114 1.00 64.44 94 PRO A O 1
ATOM 717 N N . LEU A 1 95 ? 20.944 19.575 -19.842 1.00 66.06 95 LEU A N 1
ATOM 718 C CA . LEU A 1 95 ? 21.021 20.883 -20.481 1.00 66.06 95 LEU A CA 1
ATOM 719 C C . LEU A 1 95 ? 22.385 21.491 -20.145 1.00 66.06 95 LEU A C 1
ATOM 721 O O . LEU A 1 95 ? 22.785 21.504 -18.982 1.00 66.06 95 LEU A O 1
ATOM 725 N N . THR A 1 96 ? 23.099 21.984 -21.154 1.00 71.00 96 THR A N 1
ATOM 726 C CA . THR A 1 96 ? 24.275 22.823 -20.902 1.00 71.00 96 THR A CA 1
ATOM 727 C C . THR A 1 96 ? 23.821 24.162 -20.317 1.00 71.00 96 THR A C 1
ATOM 729 O O . THR A 1 96 ? 22.674 24.570 -20.521 1.00 71.00 96 THR A O 1
ATOM 732 N N . GLU A 1 97 ? 24.708 24.878 -19.621 1.00 66.12 97 GLU A N 1
ATOM 733 C CA . GLU A 1 97 ? 24.420 26.206 -19.042 1.00 66.12 97 GLU A CA 1
ATOM 734 C C . GLU A 1 97 ? 23.882 27.219 -20.075 1.00 66.12 97 GLU A C 1
ATOM 736 O O . GLU A 1 97 ? 23.185 28.164 -19.721 1.00 66.12 97 GLU A O 1
ATOM 741 N N . ALA A 1 98 ? 24.127 26.983 -21.369 1.00 66.12 98 ALA A N 1
ATOM 742 C CA . ALA A 1 98 ? 23.623 27.784 -22.484 1.00 66.12 98 ALA A CA 1
ATOM 743 C C . ALA A 1 98 ? 22.216 27.375 -22.984 1.00 66.12 98 ALA A C 1
ATOM 745 O O . ALA A 1 98 ? 21.782 27.834 -24.040 1.00 66.12 98 ALA A O 1
ATOM 746 N N . GLY A 1 99 ? 21.506 26.475 -22.293 1.00 55.75 99 GLY A N 1
ATOM 747 C CA . GLY A 1 99 ? 20.161 26.019 -22.676 1.00 55.75 99 GLY A CA 1
ATOM 748 C C . GLY A 1 99 ? 20.115 25.115 -23.916 1.00 55.75 99 GLY A C 1
ATOM 749 O O . GLY A 1 99 ? 19.031 24.761 -24.382 1.00 55.75 99 GLY A O 1
ATOM 750 N N . SER A 1 100 ? 21.270 24.707 -24.447 1.00 57.78 100 SER A N 1
ATOM 751 C CA . SER A 1 100 ? 21.368 23.756 -25.559 1.00 57.78 100 SER A CA 1
ATOM 752 C C . SER A 1 100 ? 21.636 22.339 -25.041 1.00 57.78 100 SER A C 1
ATOM 754 O O . SER A 1 100 ? 22.350 22.137 -24.055 1.00 57.78 100 SER A O 1
ATOM 756 N N . ARG A 1 101 ? 21.013 21.338 -25.674 1.00 55.16 101 A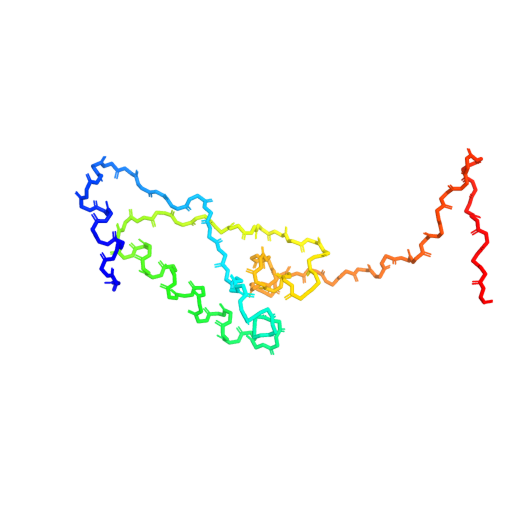RG A N 1
ATOM 757 C CA . ARG A 1 101 ? 21.199 19.921 -25.325 1.00 55.16 101 ARG A CA 1
ATOM 758 C C . ARG A 1 101 ? 22.605 19.491 -25.741 1.00 55.16 101 ARG A C 1
ATOM 760 O O . ARG A 1 101 ? 22.959 19.670 -26.905 1.00 55.16 101 ARG A O 1
ATOM 767 N N . ALA A 1 102 ? 23.388 18.929 -24.818 1.00 59.56 102 ALA A N 1
ATOM 768 C CA . ALA A 1 102 ? 24.679 18.338 -25.166 1.00 59.56 102 ALA A CA 1
ATOM 769 C C . ALA A 1 102 ? 24.465 17.207 -26.187 1.00 59.56 102 ALA A C 1
ATOM 771 O O . ALA A 1 102 ? 23.490 16.464 -26.086 1.00 59.56 102 ALA A O 1
ATOM 772 N N . ALA A 1 103 ? 25.330 17.086 -27.194 1.00 58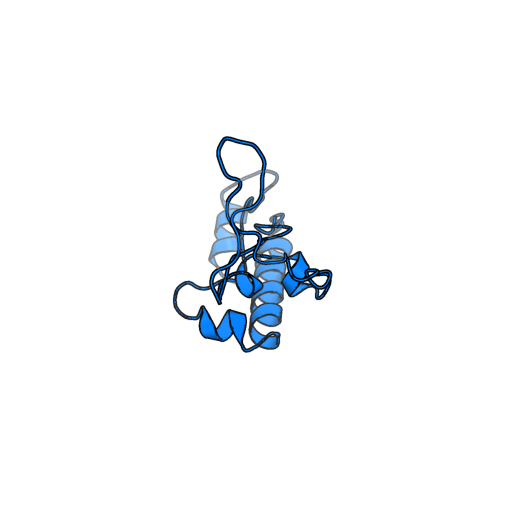.34 103 ALA A N 1
ATOM 773 C CA . ALA A 1 103 ? 25.228 15.996 -28.158 1.00 58.34 103 ALA A CA 1
ATOM 774 C C . ALA A 1 103 ? 25.382 14.651 -27.429 1.00 58.34 103 ALA A C 1
ATOM 776 O O . ALA A 1 103 ? 26.297 14.476 -26.626 1.00 58.34 103 ALA A O 1
ATOM 777 N N . ALA A 1 104 ? 24.472 13.712 -27.690 1.00 55.00 104 ALA A N 1
ATOM 778 C CA . ALA A 1 104 ? 24.605 12.354 -27.185 1.00 55.00 104 ALA A CA 1
ATOM 779 C C . ALA A 1 104 ? 25.828 11.711 -27.854 1.00 55.00 104 ALA A C 1
ATOM 781 O O . ALA A 1 104 ? 25.844 11.538 -29.072 1.00 55.00 104 ALA A O 1
ATOM 782 N N . HIS A 1 105 ? 26.856 11.391 -27.071 1.00 51.88 105 HIS A N 1
ATOM 783 C CA . HIS A 1 105 ? 27.923 10.511 -27.529 1.00 51.88 105 HIS A CA 1
ATOM 784 C C . HIS A 1 105 ? 27.361 9.088 -27.577 1.00 51.88 105 HIS A C 1
ATOM 786 O O . HIS A 1 105 ? 26.969 8.547 -26.543 1.00 51.88 105 HIS A O 1
ATOM 792 N N . VAL A 1 106 ? 27.251 8.552 -28.795 1.00 41.09 106 VAL A N 1
ATOM 793 C CA . VAL A 1 106 ? 26.977 7.136 -29.081 1.00 41.09 106 VAL A CA 1
ATOM 794 C C . VAL A 1 106 ? 28.273 6.353 -28.953 1.00 41.09 106 VAL A C 1
ATOM 796 O O . VAL A 1 106 ? 29.296 6.863 -29.466 1.00 41.09 106 VAL A O 1
#